Protein AF-A0A0M4D0E1-F1 (afdb_monomer_lite)

Sequence (56 aa):
MECPVCKSKTRVEIDTHSDGFAKNLQECGNCEALWTTENNRSILIHGAIPHLAVNQ

pLDDT: mean 73.12, std 12.73, range [48.0, 87.38]

Structure (mmCIF, N/CA/C/O backbone):
data_AF-A0A0M4D0E1-F1
#
_entry.id   AF-A0A0M4D0E1-F1
#
loop_
_atom_site.group_PDB
_atom_site.id
_atom_site.type_symbol
_atom_site.label_atom_id
_atom_site.label_alt_id
_atom_site.label_comp_id
_atom_site.label_asym_id
_atom_site.label_entity_id
_atom_site.label_seq_id
_atom_site.pdbx_PDB_ins_code
_atom_site.Cartn_x
_atom_site.Cartn_y
_atom_site.Cartn_z
_atom_site.occupancy
_atom_site.B_iso_or_equiv
_atom_site.auth_seq_id
_atom_site.auth_comp_id
_atom_site.auth_asym_id
_atom_site.auth_atom_id
_atom_site.pdbx_PDB_model_num
ATOM 1 N N . MET A 1 1 ? -2.879 6.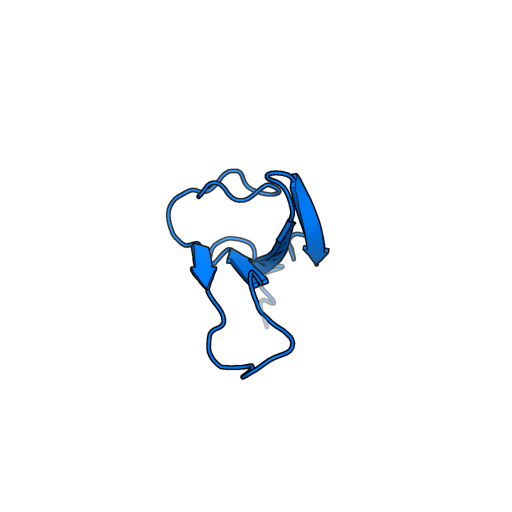868 -2.114 1.00 70.50 1 MET A N 1
ATOM 2 C CA . MET A 1 1 ? -2.119 6.623 -0.868 1.00 70.50 1 MET A CA 1
ATOM 3 C C . MET A 1 1 ? -0.643 6.565 -1.230 1.00 70.50 1 MET A C 1
ATOM 5 O O . MET A 1 1 ? -0.343 6.165 -2.346 1.00 70.50 1 MET A O 1
ATOM 9 N N . GLU A 1 2 ? 0.246 7.068 -0.376 1.00 82.12 2 GLU A N 1
ATOM 10 C CA . GLU A 1 2 ? 1.694 7.099 -0.637 1.00 82.12 2 GLU A CA 1
ATOM 11 C C . GLU A 1 2 ? 2.352 5.894 0.038 1.00 82.12 2 GLU A C 1
ATOM 13 O O . GLU A 1 2 ? 2.095 5.644 1.215 1.00 82.12 2 GLU A O 1
ATOM 18 N N . CYS A 1 3 ? 3.170 5.138 -0.696 1.00 85.12 3 CYS A N 1
ATOM 19 C CA . CYS A 1 3 ? 3.920 4.029 -0.115 1.00 85.12 3 CYS A CA 1
ATOM 20 C C . CYS A 1 3 ? 4.921 4.562 0.929 1.00 85.12 3 CYS A C 1
ATOM 22 O O . CYS A 1 3 ? 5.760 5.393 0.575 1.00 85.12 3 CYS A O 1
ATOM 24 N N . PRO A 1 4 ? 4.923 4.061 2.177 1.00 84.56 4 PRO A N 1
ATOM 25 C CA . PRO A 1 4 ? 5.844 4.535 3.211 1.00 84.56 4 PRO A CA 1
ATOM 26 C C . PRO A 1 4 ? 7.314 4.182 2.929 1.00 84.56 4 PRO A C 1
ATOM 28 O O . PRO A 1 4 ? 8.204 4.743 3.563 1.00 84.56 4 PRO A O 1
ATOM 31 N N . VAL A 1 5 ? 7.579 3.270 1.984 1.00 87.38 5 VAL A N 1
ATOM 32 C CA . VAL A 1 5 ? 8.935 2.818 1.647 1.00 87.38 5 VAL A CA 1
ATOM 33 C C . VAL A 1 5 ? 9.515 3.603 0.471 1.00 87.38 5 VAL A C 1
ATOM 35 O O . VAL A 1 5 ? 10.518 4.294 0.624 1.00 87.38 5 VAL A O 1
ATOM 38 N N . CYS A 1 6 ? 8.885 3.535 -0.705 1.00 86.75 6 CYS A N 1
ATOM 39 C CA . CYS A 1 6 ? 9.405 4.178 -1.919 1.00 86.75 6 CYS A CA 1
ATOM 40 C C . CYS A 1 6 ? 8.780 5.548 -2.221 1.00 86.75 6 CYS A C 1
ATOM 42 O O . CYS A 1 6 ? 9.166 6.189 -3.196 1.00 86.75 6 CYS A O 1
ATOM 44 N N . LYS A 1 7 ? 7.790 5.990 -1.430 1.00 84.38 7 LYS A N 1
ATOM 45 C CA . LYS A 1 7 ? 7.009 7.225 -1.644 1.00 84.38 7 LYS A CA 1
ATOM 46 C C . LYS A 1 7 ? 6.274 7.297 -2.988 1.00 84.38 7 LYS A C 1
ATOM 48 O O . LYS A 1 7 ? 5.776 8.353 -3.377 1.00 84.38 7 LYS A O 1
ATOM 53 N N . SER A 1 8 ? 6.160 6.172 -3.696 1.00 81.12 8 SER A N 1
ATOM 54 C CA . SER A 1 8 ? 5.358 6.083 -4.913 1.00 81.12 8 SER A C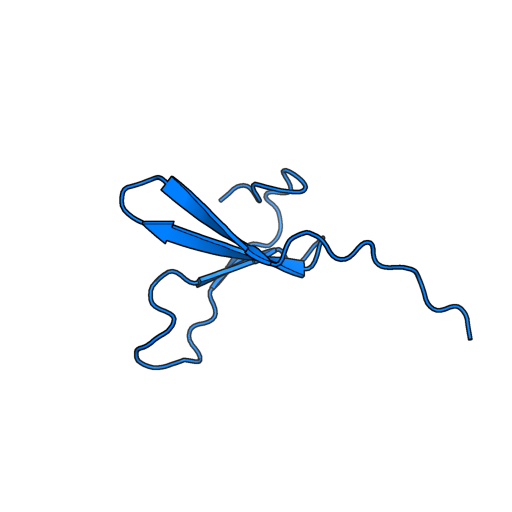A 1
ATOM 55 C C . SER A 1 8 ? 3.871 6.188 -4.574 1.00 81.12 8 SER A C 1
ATOM 57 O O . SER A 1 8 ? 3.397 5.620 -3.586 1.00 81.12 8 SER A O 1
ATOM 59 N N . LYS A 1 9 ? 3.129 6.929 -5.400 1.00 74.31 9 LYS A N 1
ATOM 60 C CA . LYS A 1 9 ? 1.672 7.134 -5.277 1.00 74.31 9 LYS A CA 1
ATOM 61 C C . LYS A 1 9 ? 0.881 6.343 -6.317 1.00 74.31 9 LYS A C 1
ATOM 63 O O . LYS A 1 9 ? -0.346 6.373 -6.302 1.00 74.31 9 LYS A O 1
ATOM 68 N N . THR A 1 10 ? 1.582 5.687 -7.236 1.00 64.94 10 THR A N 1
ATOM 69 C CA . THR A 1 10 ? 1.040 5.303 -8.543 1.00 64.94 10 THR A CA 1
ATOM 70 C C . THR A 1 10 ? 0.286 3.976 -8.508 1.00 64.94 10 THR A C 1
ATOM 72 O O . THR A 1 10 ? -0.573 3.746 -9.352 1.00 64.94 10 THR A O 1
ATOM 75 N N . ARG A 1 11 ? 0.579 3.105 -7.535 1.00 63.28 11 ARG A N 1
ATOM 76 C CA . ARG A 1 11 ? -0.024 1.771 -7.443 1.00 63.28 11 ARG A CA 1
ATOM 77 C C . ARG A 1 11 ? -0.004 1.279 -6.000 1.00 63.28 11 ARG A C 1
ATOM 79 O O . ARG A 1 11 ? 0.979 0.702 -5.546 1.00 63.28 11 ARG A O 1
ATOM 86 N N . VAL A 1 12 ? -1.059 1.612 -5.263 1.00 61.91 12 VAL A N 1
ATOM 87 C CA . VAL A 1 12 ? -1.365 0.970 -3.982 1.00 61.91 12 VAL A CA 1
ATOM 88 C C . VAL A 1 12 ? -2.577 0.091 -4.227 1.00 61.91 12 VAL A C 1
ATOM 90 O O . VAL A 1 12 ? -3.664 0.622 -4.461 1.00 61.91 12 VAL A O 1
ATOM 93 N N . GLU A 1 13 ? -2.370 -1.219 -4.240 1.00 65.88 13 GLU A N 1
ATOM 94 C CA . GLU A 1 13 ? -3.426 -2.205 -4.470 1.00 65.88 13 GLU A CA 1
ATOM 95 C C . GLU A 1 13 ? -3.922 -2.716 -3.109 1.00 65.88 13 GLU A C 1
ATOM 97 O O . GLU A 1 13 ? -3.148 -2.864 -2.160 1.00 65.88 13 GLU A O 1
ATOM 102 N N . ILE A 1 14 ? -5.242 -2.869 -2.977 1.00 63.94 14 ILE A N 1
ATOM 103 C CA . ILE A 1 14 ? -5.885 -3.361 -1.754 1.00 63.94 14 ILE A CA 1
ATOM 104 C C . ILE A 1 14 ? -6.150 -4.842 -1.986 1.00 63.94 14 ILE A C 1
ATOM 106 O O . ILE A 1 14 ? -6.966 -5.182 -2.847 1.00 63.94 14 ILE A O 1
ATOM 110 N N . ASP A 1 15 ? -5.484 -5.709 -1.224 1.00 58.53 15 ASP A N 1
ATOM 111 C CA . ASP A 1 15 ? -5.761 -7.142 -1.285 1.00 58.53 15 ASP A CA 1
ATOM 112 C C . ASP A 1 15 ? -7.125 -7.407 -0.635 1.00 58.53 15 ASP A C 1
ATOM 114 O O . ASP A 1 15 ? -7.282 -7.460 0.584 1.00 58.53 15 ASP A O 1
ATOM 118 N N . THR A 1 16 ? -8.153 -7.476 -1.479 1.00 56.09 16 THR A N 1
ATOM 119 C CA . THR A 1 16 ? -9.541 -7.766 -1.086 1.00 56.09 16 THR A CA 1
ATOM 120 C C . THR A 1 16 ? -9.844 -9.263 -1.106 1.00 56.09 16 THR A C 1
ATOM 122 O O . THR A 1 16 ? -10.961 -9.659 -0.793 1.00 56.09 16 THR A O 1
ATOM 125 N N . HIS A 1 17 ? -8.853 -10.095 -1.439 1.00 62.00 17 HIS A N 1
ATOM 126 C CA . HIS A 1 17 ? -9.000 -11.541 -1.599 1.00 62.00 17 HIS A CA 1
ATOM 127 C C . HIS A 1 17 ? -8.956 -12.324 -0.280 1.00 62.00 17 HIS 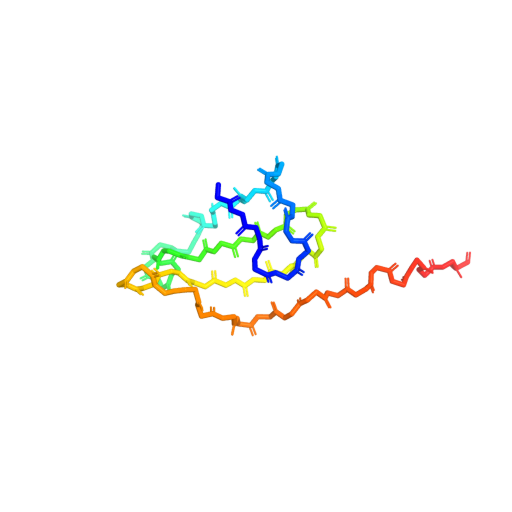A C 1
ATOM 129 O O . HIS A 1 17 ? -9.294 -13.506 -0.249 1.00 62.00 17 HIS A O 1
ATOM 135 N N . SER A 1 18 ? -8.557 -11.682 0.817 1.00 58.84 18 SER A N 1
ATOM 136 C CA . SER A 1 18 ? -8.528 -12.286 2.148 1.00 58.84 18 SER A CA 1
ATOM 137 C C . SER A 1 18 ? -9.726 -11.808 2.975 1.00 58.84 18 SER A C 1
ATOM 139 O O . SER A 1 18 ? -9.623 -10.842 3.734 1.00 58.84 18 SER A O 1
ATOM 141 N N . ASP A 1 19 ? -10.850 -12.518 2.825 1.00 53.34 19 ASP A N 1
ATOM 142 C CA . ASP A 1 19 ? -12.219 -12.310 3.357 1.00 53.34 19 ASP A CA 1
ATOM 143 C C . ASP A 1 19 ? -12.392 -12.126 4.894 1.00 53.34 19 ASP A C 1
ATOM 145 O O . ASP A 1 19 ? -13.469 -12.327 5.453 1.00 53.34 19 ASP A O 1
ATOM 149 N N . GLY A 1 20 ? -11.370 -11.691 5.634 1.00 53.00 20 GLY A N 1
ATOM 150 C CA . GLY A 1 20 ? -11.548 -11.294 7.036 1.00 53.00 20 GLY A CA 1
ATOM 151 C C . GLY A 1 20 ? -10.285 -10.878 7.784 1.00 53.00 20 GLY A C 1
ATOM 152 O O . GLY A 1 20 ? -10.376 -10.090 8.722 1.00 53.00 20 GLY A O 1
ATOM 153 N N . PHE A 1 21 ? -9.107 -11.350 7.362 1.00 54.78 21 PHE A N 1
ATOM 154 C CA . PHE A 1 21 ? -7.832 -11.062 8.039 1.00 54.78 21 PHE A CA 1
ATOM 155 C C . PHE A 1 21 ? -7.071 -9.866 7.441 1.00 54.78 21 PHE A C 1
ATOM 157 O O . PHE A 1 21 ? -6.238 -9.273 8.120 1.00 54.78 21 PHE A O 1
ATOM 164 N N . ALA A 1 22 ? -7.376 -9.476 6.198 1.00 61.94 22 ALA A N 1
ATOM 165 C CA . ALA A 1 22 ? -6.655 -8.430 5.465 1.00 61.94 22 ALA A CA 1
ATOM 166 C C . ALA A 1 22 ? -7.417 -7.101 5.383 1.00 61.94 22 ALA A C 1
ATOM 168 O O . ALA A 1 22 ? -7.240 -6.318 4.449 1.00 61.94 22 ALA A O 1
ATOM 169 N N . LYS A 1 23 ? -8.283 -6.808 6.358 1.00 62.16 23 LYS A N 1
ATOM 170 C CA . LYS A 1 23 ? -8.929 -5.494 6.421 1.00 62.16 23 LYS A CA 1
ATOM 171 C C . LYS A 1 23 ? -7.823 -4.436 6.565 1.00 62.16 23 LYS A C 1
ATOM 173 O O . LYS A 1 23 ? -7.170 -4.371 7.603 1.00 62.16 23 LYS A O 1
ATOM 178 N N . ASN A 1 24 ? -7.640 -3.613 5.529 1.00 73.25 24 ASN A N 1
ATOM 179 C CA . ASN A 1 24 ? -6.623 -2.554 5.403 1.00 73.25 24 ASN A CA 1
ATOM 180 C C . ASN A 1 24 ? -5.206 -2.986 4.977 1.00 73.25 24 ASN A C 1
ATOM 182 O O . ASN A 1 24 ? -4.294 -2.167 5.097 1.00 73.25 24 ASN A O 1
ATOM 186 N N . LEU A 1 25 ? -5.008 -4.202 4.451 1.00 81.00 25 LEU A N 1
ATOM 187 C CA . LEU A 1 25 ? -3.725 -4.573 3.843 1.00 81.00 25 LEU A CA 1
ATOM 188 C C . LEU A 1 25 ? -3.521 -3.832 2.513 1.00 81.00 25 LEU A C 1
ATOM 190 O O . LEU A 1 25 ? -4.423 -3.755 1.677 1.00 81.00 25 LEU A O 1
ATOM 194 N N . GLN A 1 26 ? -2.334 -3.262 2.342 1.00 84.44 26 GLN A N 1
ATOM 195 C CA . GLN A 1 26 ? -1.947 -2.434 1.209 1.00 84.44 26 GLN A CA 1
ATOM 196 C C . GLN A 1 26 ? -0.621 -2.931 0.653 1.00 84.44 26 GLN A C 1
ATOM 198 O O . GLN A 1 26 ? 0.335 -3.119 1.408 1.00 84.44 26 GLN A O 1
ATOM 203 N N . GLU A 1 27 ? -0.567 -3.095 -0.664 1.00 84.56 27 GLU A N 1
ATOM 204 C CA . GLU A 1 27 ? 0.642 -3.464 -1.393 1.00 84.56 27 GLU A CA 1
ATOM 205 C C . GLU A 1 27 ? 1.079 -2.325 -2.315 1.00 84.56 27 GLU A C 1
ATOM 207 O O . GLU A 1 27 ? 0.258 -1.700 -2.993 1.00 84.56 27 GLU A O 1
ATOM 212 N N . CYS A 1 28 ? 2.380 -2.044 -2.370 1.00 85.06 28 CYS A N 1
ATOM 213 C CA . CYS A 1 28 ? 2.937 -1.135 -3.362 1.00 85.06 28 CYS A CA 1
ATOM 214 C C . CYS A 1 28 ? 3.347 -1.899 -4.618 1.00 85.06 28 CYS A C 1
ATOM 216 O O . CYS A 1 28 ? 4.401 -2.524 -4.633 1.00 85.06 28 CYS A O 1
ATOM 218 N N . GLY A 1 29 ? 2.644 -1.694 -5.729 1.00 80.75 29 GLY A N 1
ATOM 219 C CA . GLY A 1 29 ? 3.000 -2.293 -7.022 1.00 80.75 29 GLY A CA 1
ATOM 220 C C . GLY A 1 29 ? 4.286 -1.751 -7.675 1.00 80.75 29 GLY A C 1
ATOM 221 O O . GLY A 1 29 ? 4.489 -1.967 -8.864 1.00 80.75 29 GLY A O 1
ATOM 222 N N . ASN A 1 30 ? 5.121 -0.990 -6.952 1.00 83.56 30 ASN A N 1
ATOM 223 C CA . ASN A 1 30 ? 6.419 -0.483 -7.427 1.00 83.56 30 ASN A CA 1
ATOM 224 C C . ASN A 1 30 ? 7.613 -1.078 -6.669 1.00 83.56 30 ASN A C 1
ATOM 226 O O . ASN A 1 30 ? 8.704 -1.159 -7.221 1.00 83.56 30 ASN A O 1
ATOM 230 N N . CYS A 1 31 ? 7.452 -1.380 -5.384 1.00 85.12 31 CYS A N 1
ATOM 231 C CA . CYS A 1 31 ? 8.533 -1.916 -4.547 1.00 85.12 31 CYS A CA 1
ATOM 232 C C . CYS A 1 31 ? 8.099 -3.137 -3.738 1.00 85.12 31 CYS A C 1
ATOM 234 O O . CYS A 1 31 ? 8.846 -3.585 -2.874 1.00 85.12 31 CYS A O 1
ATOM 236 N N . GLU A 1 32 ? 6.872 -3.605 -3.981 1.00 85.25 32 GLU A N 1
ATOM 237 C CA . GLU A 1 32 ? 6.269 -4.798 -3.384 1.00 85.25 32 GLU A CA 1
ATOM 238 C C . GLU A 1 32 ? 6.193 -4.731 -1.849 1.00 85.25 32 GLU A C 1
ATOM 240 O O . GLU A 1 32 ? 6.025 -5.734 -1.165 1.00 85.25 32 GLU A O 1
ATOM 245 N N . ALA A 1 33 ? 6.293 -3.522 -1.282 1.00 86.75 33 ALA A N 1
ATOM 246 C CA . ALA A 1 33 ? 6.113 -3.307 0.144 1.00 86.75 33 ALA A CA 1
ATOM 247 C C . ALA A 1 33 ? 4.670 -3.614 0.550 1.00 86.75 33 ALA A C 1
ATOM 249 O O . ALA A 1 33 ? 3.735 -3.190 -0.132 1.00 86.75 33 ALA A O 1
ATOM 250 N N . LEU A 1 34 ? 4.506 -4.260 1.704 1.00 86.31 34 LEU A N 1
ATO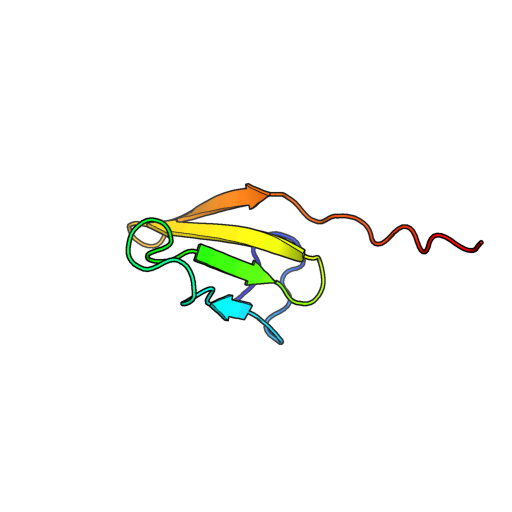M 251 C CA . LEU A 1 34 ? 3.211 -4.583 2.299 1.00 86.31 34 LEU A CA 1
ATOM 252 C C . LEU A 1 34 ? 3.073 -3.870 3.639 1.00 86.31 34 LEU A C 1
ATOM 254 O O . LEU A 1 34 ? 3.943 -3.970 4.511 1.00 86.31 34 LEU A O 1
ATOM 258 N N . TRP A 1 35 ? 1.975 -3.153 3.832 1.00 86.75 35 TRP A N 1
ATOM 259 C CA . TRP A 1 35 ? 1.677 -2.484 5.095 1.00 86.75 35 TRP A CA 1
ATOM 260 C C . TRP A 1 35 ? 0.180 -2.476 5.370 1.00 86.75 35 TRP A C 1
ATOM 262 O O . TRP A 1 35 ? -0.636 -2.633 4.468 1.00 86.75 35 TRP A O 1
ATOM 272 N N . THR A 1 36 ? -0.186 -2.282 6.631 1.00 85.56 36 THR A N 1
ATOM 273 C CA . THR A 1 36 ? -1.572 -2.014 7.020 1.00 85.56 36 THR A CA 1
ATOM 274 C C . THR A 1 36 ? -1.719 -0.579 7.505 1.00 85.56 36 THR A C 1
ATOM 276 O O . THR A 1 36 ? -0.741 0.043 7.929 1.00 85.56 36 THR A O 1
ATOM 279 N N . THR A 1 37 ? -2.931 -0.036 7.427 1.00 80.75 37 THR A N 1
ATOM 280 C CA . THR A 1 37 ? -3.256 1.270 8.009 1.00 80.75 37 THR A CA 1
ATOM 281 C C . THR A 1 37 ? -4.259 1.098 9.142 1.00 80.75 37 THR A C 1
ATOM 283 O O . THR A 1 37 ? -5.394 0.683 8.915 1.00 80.75 37 THR A O 1
ATOM 286 N N . GLU A 1 38 ? -3.858 1.474 10.355 1.00 81.69 38 GLU A N 1
ATOM 287 C CA . GLU A 1 38 ? -4.704 1.462 11.550 1.00 81.69 38 GLU A CA 1
ATOM 288 C C . GLU A 1 38 ? -4.632 2.830 12.241 1.00 81.69 38 GLU A C 1
ATOM 290 O O . GLU A 1 38 ? -3.542 3.347 12.473 1.00 81.69 38 GLU A O 1
ATOM 295 N N . ASN A 1 39 ? -5.774 3.450 12.565 1.00 83.12 39 ASN A N 1
ATOM 296 C CA . ASN A 1 39 ? -5.825 4.758 13.245 1.00 83.12 39 ASN A CA 1
ATOM 297 C C . ASN A 1 39 ? -4.923 5.838 12.592 1.00 83.12 39 ASN A C 1
ATOM 299 O O . ASN A 1 39 ? -4.199 6.558 13.280 1.00 83.12 39 ASN A O 1
ATOM 303 N N . ASN A 1 40 ? -4.929 5.929 11.255 1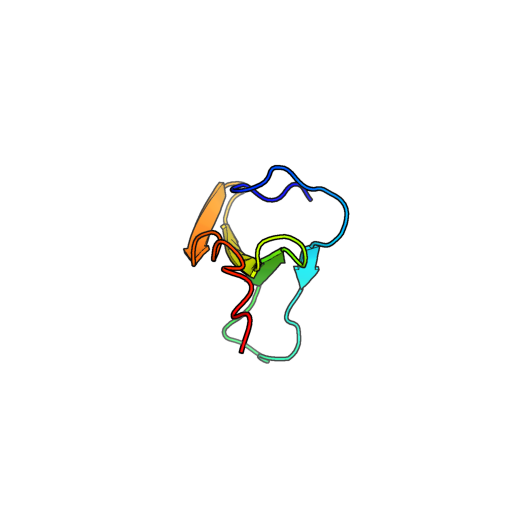.00 78.56 40 ASN A N 1
ATOM 304 C CA . ASN A 1 40 ? -4.064 6.808 10.445 1.00 78.56 40 ASN A CA 1
ATOM 305 C C . ASN A 1 40 ? -2.549 6.551 10.582 1.00 78.56 40 ASN A C 1
ATOM 307 O O . ASN A 1 40 ? -1.741 7.398 10.196 1.00 78.56 40 ASN A O 1
ATOM 311 N N . ARG A 1 41 ? -2.140 5.392 11.103 1.00 81.44 41 ARG A N 1
ATOM 312 C CA . ARG A 1 41 ? -0.740 4.966 11.170 1.00 81.44 41 ARG A C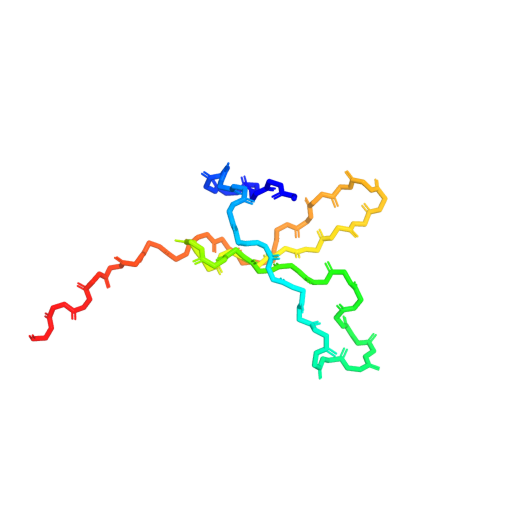A 1
ATOM 313 C C . ARG A 1 41 ? -0.500 3.822 10.199 1.00 81.44 41 ARG A C 1
ATOM 315 O O . ARG A 1 41 ? -1.225 2.832 10.213 1.00 81.44 41 ARG A O 1
ATOM 322 N N . SER A 1 42 ? 0.541 3.955 9.385 1.00 84.38 42 SER A N 1
ATOM 323 C CA . SER A 1 42 ? 1.026 2.874 8.533 1.00 84.38 42 SER A CA 1
ATOM 324 C C . SER A 1 42 ? 1.936 1.957 9.343 1.00 84.38 42 SER A C 1
ATOM 326 O O . SER A 1 42 ? 2.957 2.402 9.868 1.00 84.38 42 SER A O 1
ATOM 328 N N . ILE A 1 43 ? 1.571 0.683 9.440 1.00 87.12 43 ILE A N 1
ATOM 329 C CA . ILE A 1 43 ? 2.371 -0.359 10.082 1.00 87.12 43 ILE A CA 1
ATOM 330 C C . ILE A 1 43 ? 2.962 -1.217 8.970 1.00 87.12 43 ILE A C 1
ATOM 332 O O . ILE A 1 43 ? 2.236 -1.919 8.266 1.00 87.12 43 ILE A O 1
ATOM 336 N N . LEU A 1 44 ? 4.278 -1.124 8.790 1.00 87.06 44 LEU A N 1
ATOM 337 C CA . LEU A 1 44 ? 5.001 -1.884 7.777 1.00 87.06 44 LEU A CA 1
ATOM 338 C C . LEU A 1 44 ? 5.061 -3.363 8.180 1.00 87.06 44 LEU A C 1
ATOM 340 O O . LEU A 1 44 ? 5.512 -3.682 9.278 1.00 87.06 44 LEU A O 1
ATOM 344 N N . ILE A 1 45 ? 4.613 -4.245 7.289 1.00 86.12 45 ILE A N 1
ATOM 345 C CA . ILE A 1 45 ? 4.617 -5.703 7.479 1.00 86.12 45 ILE A CA 1
ATOM 346 C C . ILE A 1 45 ? 5.784 -6.310 6.696 1.00 86.12 45 ILE A C 1
ATOM 348 O O . ILE A 1 45 ? 6.533 -7.128 7.227 1.00 86.12 45 ILE A O 1
ATOM 352 N N . HIS A 1 46 ? 5.970 -5.862 5.451 1.00 82.75 46 HIS A N 1
ATOM 353 C CA . HIS A 1 46 ? 7.083 -6.239 4.589 1.00 82.75 46 HIS A CA 1
ATOM 354 C C . HIS A 1 46 ? 7.688 -4.993 3.938 1.00 82.75 46 HIS A C 1
ATOM 356 O O . HIS A 1 46 ? 6.964 -4.139 3.419 1.00 82.75 46 HIS A O 1
ATOM 362 N N . GLY A 1 47 ? 9.016 -4.872 4.005 1.00 79.44 47 GLY A N 1
ATOM 363 C CA . GLY A 1 47 ? 9.756 -3.765 3.397 1.00 79.44 47 GLY A CA 1
ATOM 364 C C . GLY A 1 47 ? 9.769 -3.830 1.870 1.00 79.44 47 GLY A C 1
ATOM 365 O O . GLY A 1 47 ? 9.122 -4.677 1.268 1.00 79.44 47 GLY A O 1
ATOM 366 N N . ALA A 1 48 ? 10.524 -2.933 1.236 1.00 73.56 48 ALA A N 1
ATOM 367 C CA . ALA A 1 48 ? 10.780 -3.067 -0.191 1.00 73.56 48 ALA A CA 1
ATOM 368 C C . ALA A 1 48 ? 11.689 -4.269 -0.421 1.00 73.56 48 ALA A C 1
ATOM 370 O O . ALA A 1 48 ? 12.773 -4.341 0.168 1.00 73.56 48 ALA A O 1
ATOM 371 N N . ILE A 1 49 ? 11.284 -5.158 -1.319 1.00 67.88 49 ILE A N 1
ATOM 372 C CA . ILE A 1 49 ? 12.242 -6.056 -1.942 1.00 67.88 49 ILE A CA 1
ATOM 373 C C . ILE A 1 49 ? 12.946 -5.186 -2.987 1.00 67.88 49 ILE A C 1
ATOM 375 O O . ILE A 1 49 ? 12.286 -4.682 -3.901 1.00 67.88 49 ILE A O 1
ATOM 379 N N . PRO A 1 50 ? 14.259 -4.902 -2.873 1.00 57.38 50 PRO A N 1
ATOM 380 C CA . PRO A 1 50 ? 14.972 -4.413 -4.035 1.00 57.38 50 PRO A CA 1
ATOM 381 C C . PRO A 1 50 ? 14.790 -5.510 -5.071 1.00 57.38 50 PRO A C 1
ATOM 383 O O . PRO A 1 50 ? 15.216 -6.639 -4.832 1.00 57.38 50 PRO A O 1
ATOM 386 N N . HIS A 1 51 ? 14.108 -5.194 -6.170 1.00 55.88 51 HIS A N 1
ATOM 387 C CA . HIS A 1 51 ? 14.008 -6.071 -7.322 1.00 55.88 51 HIS A CA 1
ATOM 388 C C . HIS A 1 51 ? 15.439 -6.236 -7.851 1.00 55.88 51 HIS A C 1
ATOM 390 O O . HIS A 1 51 ? 15.888 -5.526 -8.751 1.00 55.88 51 HIS A O 1
ATOM 396 N N . LEU A 1 52 ? 16.212 -7.108 -7.199 1.00 54.84 52 LEU A N 1
ATOM 397 C CA . LEU A 1 52 ? 17.436 -7.677 -7.708 1.00 54.84 52 LEU A CA 1
ATOM 398 C C . LEU A 1 52 ? 16.944 -8.410 -8.934 1.00 54.84 52 LEU A C 1
ATOM 400 O O . LEU A 1 52 ? 16.412 -9.511 -8.827 1.00 54.84 52 LEU A O 1
ATOM 404 N N . ALA A 1 53 ? 17.005 -7.722 -10.074 1.00 53.31 53 ALA A N 1
ATOM 405 C CA . ALA A 1 53 ? 16.805 -8.324 -11.368 1.00 53.31 53 ALA A CA 1
ATOM 406 C C . ALA A 1 53 ? 17.693 -9.567 -11.376 1.00 53.31 53 ALA A C 1
ATOM 408 O O . ALA A 1 53 ? 18.921 -9.463 -11.430 1.00 53.31 53 ALA A O 1
ATOM 409 N N . VAL A 1 54 ? 17.070 -10.732 -11.198 1.00 53.41 54 VAL A N 1
ATOM 410 C CA . VAL A 1 54 ? 17.742 -12.011 -11.326 1.00 53.41 54 VAL A CA 1
ATOM 411 C C . VAL A 1 54 ? 17.968 -12.158 -12.822 1.00 53.41 54 VAL A C 1
ATOM 413 O O . VAL A 1 54 ? 17.129 -12.644 -13.570 1.00 53.41 54 VAL A O 1
ATOM 416 N N . ASN A 1 55 ? 19.068 -11.580 -13.293 1.00 52.94 55 ASN A N 1
ATOM 417 C CA . ASN A 1 55 ? 19.569 -11.872 -14.620 1.00 52.94 55 ASN A CA 1
ATOM 418 C C . ASN A 1 55 ? 20.062 -13.322 -14.555 1.00 52.94 55 ASN A C 1
ATOM 420 O O . ASN A 1 55 ? 21.154 -13.575 -14.042 1.00 52.94 55 ASN A O 1
ATOM 424 N N . GLN A 1 56 ? 19.199 -14.255 -14.967 1.00 48.00 56 GLN A N 1
ATOM 425 C CA . GLN A 1 56 ? 19.595 -15.608 -15.357 1.00 48.00 56 GLN A CA 1
ATOM 426 C C . GLN A 1 56 ? 20.283 -15.586 -16.719 1.00 48.00 56 GLN A C 1
ATOM 428 O O . GLN A 1 56 ? 19.868 -14.770 -17.574 1.00 48.00 56 GLN A O 1
#

Radius of gyration: 12.07 Å; chains: 1; bounding box: 32×23×29 Å

Organism: NCBI:txid1603606

Foldseek 3Di:
DADPAPRDPDDWDQPPVPPPPRPQWTADPPQRWIWGADPNDTGTPGHGDPPPVPPD

Secondary structure (DSSP, 8-state):
---TTT---S-EEE---STTT-TTEEEETTT--EEEEETTEEEEEE----------